Protein AF-A0A0B4EIM2-F1 (afdb_monomer_lite)

Secondary structure (DSSP, 8-state):
-----EEEE-SEEEEEPP-TTS-EEEEEE-SS-----TT-EEEEEEEETTTTEEEEEEEE--SPPPTTPPPEEEEEE-GGG-HHHH--TTPEEEE-

Structure (mmCIF, N/CA/C/O backbone):
data_AF-A0A0B4EIM2-F1
#
_entry.id   AF-A0A0B4EIM2-F1
#
loop_
_atom_site.group_PDB
_atom_site.id
_atom_site.type_symbol
_atom_site.label_atom_id
_atom_site.label_alt_id
_atom_site.label_comp_id
_atom_site.label_asym_id
_atom_site.label_entity_id
_atom_site.label_seq_id
_atom_site.pdbx_PDB_ins_code
_atom_site.Cartn_x
_atom_site.Cartn_y
_atom_site.Cartn_z
_atom_site.occupancy
_atom_site.B_iso_or_equiv
_atom_site.auth_seq_id
_atom_site.auth_comp_id
_ato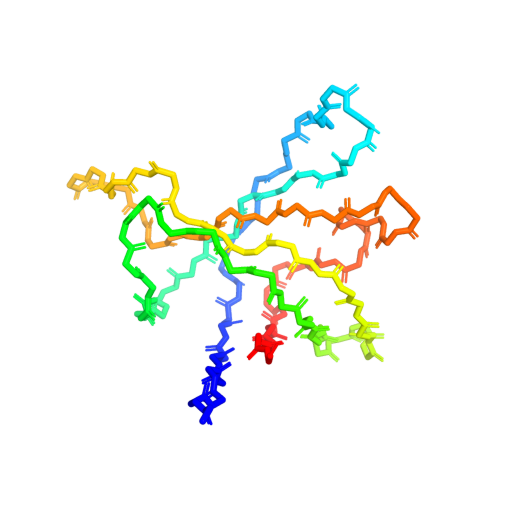m_site.auth_asym_id
_atom_site.auth_atom_id
_atom_site.pdbx_PDB_model_num
ATOM 1 N N . MET A 1 1 ? -5.227 20.171 -10.407 1.00 41.41 1 MET A N 1
ATOM 2 C CA . MET A 1 1 ? -4.867 19.105 -9.453 1.00 41.41 1 MET A CA 1
ATOM 3 C C . MET A 1 1 ? -5.519 17.828 -9.959 1.00 41.41 1 MET A C 1
ATOM 5 O O . MET A 1 1 ? -6.740 17.795 -10.038 1.00 41.41 1 MET A O 1
ATOM 9 N N . ARG A 1 2 ? -4.744 16.864 -10.468 1.00 45.88 2 ARG A N 1
ATOM 10 C CA . ARG A 1 2 ? -5.290 15.574 -10.919 1.00 45.88 2 ARG A CA 1
ATOM 11 C C . ARG A 1 2 ? -5.521 14.750 -9.654 1.00 45.88 2 ARG A C 1
ATOM 13 O O . ARG A 1 2 ? -4.562 14.522 -8.928 1.00 45.88 2 ARG A O 1
ATOM 20 N N . LEU A 1 3 ? -6.766 14.390 -9.364 1.00 51.59 3 LEU A N 1
ATOM 21 C CA . LEU A 1 3 ? -7.058 13.413 -8.317 1.00 51.59 3 LEU A CA 1
ATOM 22 C C . LEU A 1 3 ? -6.567 12.058 -8.838 1.00 51.59 3 LEU A C 1
ATOM 24 O O . LEU A 1 3 ? -7.043 11.600 -9.878 1.00 51.59 3 LEU A O 1
ATOM 28 N N . PHE A 1 4 ? -5.572 11.474 -8.174 1.00 64.81 4 PHE A N 1
ATOM 29 C CA . PHE A 1 4 ? -5.148 10.105 -8.444 1.00 64.81 4 PHE A CA 1
ATOM 30 C C . PHE A 1 4 ? -6.087 9.192 -7.671 1.00 64.81 4 PHE A C 1
ATOM 32 O O . PHE A 1 4 ? -5.929 9.019 -6.473 1.00 64.81 4 PHE A O 1
ATOM 39 N N . LEU A 1 5 ? -7.095 8.663 -8.360 1.00 81.75 5 LEU A N 1
ATOM 40 C CA . LEU A 1 5 ? -8.008 7.673 -7.805 1.00 81.75 5 LEU A CA 1
ATOM 41 C C . LEU A 1 5 ? -7.591 6.304 -8.324 1.00 81.75 5 LEU A C 1
ATOM 43 O O . LEU A 1 5 ? -7.739 6.017 -9.512 1.00 81.75 5 LEU A O 1
ATOM 47 N N . MET A 1 6 ? -7.041 5.481 -7.436 1.00 88.38 6 MET A N 1
ATOM 48 C CA . MET A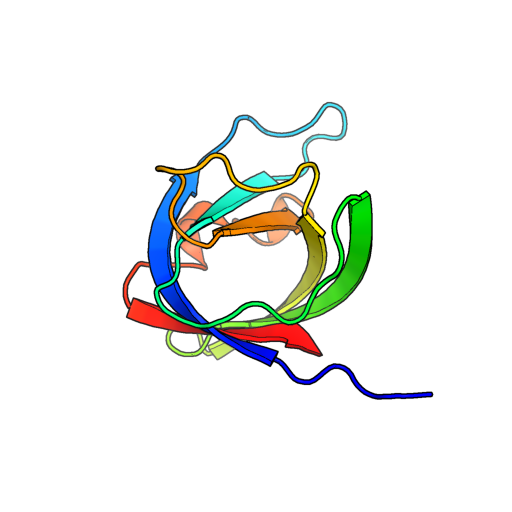 1 6 ? -6.539 4.155 -7.785 1.00 88.38 6 MET A CA 1
ATOM 49 C C . MET A 1 6 ? -7.159 3.117 -6.853 1.00 88.38 6 MET A C 1
ATOM 51 O O . MET A 1 6 ? -7.001 3.204 -5.637 1.00 88.38 6 MET A O 1
ATOM 55 N N . ASN A 1 7 ? -7.880 2.156 -7.432 1.00 92.50 7 ASN A N 1
ATOM 56 C CA . ASN A 1 7 ? -8.471 1.033 -6.707 1.00 92.50 7 ASN A CA 1
ATOM 57 C C . ASN A 1 7 ? -7.612 -0.205 -6.922 1.00 92.50 7 ASN A C 1
ATOM 59 O O . ASN A 1 7 ? -7.347 -0.570 -8.067 1.00 92.50 7 ASN A O 1
ATOM 63 N N . ILE A 1 8 ? -7.182 -0.825 -5.830 1.00 92.56 8 ILE A N 1
ATOM 64 C CA . ILE A 1 8 ? -6.254 -1.952 -5.856 1.00 92.56 8 ILE A CA 1
ATOM 65 C C . ILE A 1 8 ? -6.808 -3.054 -4.974 1.00 92.56 8 ILE A C 1
ATOM 67 O O . ILE A 1 8 ? -7.019 -2.848 -3.781 1.00 92.56 8 ILE A O 1
ATOM 71 N N . GLU A 1 9 ? -7.031 -4.216 -5.570 1.00 95.25 9 GLU A N 1
ATOM 72 C CA . GLU A 1 9 ? -7.317 -5.445 -4.851 1.00 95.25 9 GLU A CA 1
ATOM 73 C C . GLU A 1 9 ? -6.007 -6.075 -4.383 1.00 95.25 9 GLU A C 1
ATOM 75 O O . GLU A 1 9 ? -5.065 -6.254 -5.161 1.00 95.25 9 GLU A O 1
ATOM 80 N N . ILE A 1 10 ? -5.950 -6.389 -3.094 1.00 94.75 10 ILE A N 1
ATOM 81 C CA . ILE A 1 10 ? -4.765 -6.950 -2.458 1.00 94.75 10 ILE A CA 1
ATOM 82 C C . ILE A 1 10 ? -4.776 -8.466 -2.622 1.00 94.75 10 ILE A C 1
ATOM 84 O O . ILE A 1 10 ? -5.645 -9.145 -2.068 1.00 94.75 10 ILE A O 1
ATOM 88 N N . SER A 1 11 ? -3.786 -8.994 -3.338 1.00 95.19 11 SER A N 1
ATOM 89 C CA . SER A 1 11 ? -3.590 -10.435 -3.513 1.00 95.19 11 SER A CA 1
ATOM 90 C C . SER A 1 11 ? -2.690 -11.044 -2.439 1.00 95.19 11 SER A C 1
ATOM 92 O O . SER A 1 11 ? -2.897 -12.199 -2.073 1.00 95.19 11 SER A O 1
ATOM 94 N N . ASP A 1 12 ? -1.742 -10.274 -1.898 1.00 94.62 12 ASP A N 1
ATOM 95 C CA . ASP A 1 12 ? -0.865 -10.694 -0.800 1.00 94.62 12 ASP A CA 1
ATOM 96 C C . ASP A 1 12 ? -0.293 -9.481 -0.038 1.00 94.62 12 ASP A C 1
ATOM 98 O O . ASP A 1 12 ? -0.336 -8.349 -0.534 1.00 94.62 12 ASP A O 1
ATOM 102 N N . ILE A 1 13 ? 0.235 -9.697 1.172 1.00 94.19 13 ILE A N 1
ATOM 103 C CA . ILE A 1 13 ? 0.791 -8.646 2.038 1.00 94.19 13 ILE A CA 1
ATOM 104 C C . ILE A 1 13 ? 2.084 -9.116 2.703 1.00 94.19 13 ILE A C 1
ATOM 106 O O . ILE A 1 13 ? 2.067 -10.058 3.492 1.00 94.19 13 ILE A O 1
ATOM 110 N N . ASP A 1 14 ? 3.161 -8.349 2.526 1.00 93.44 14 ASP A N 1
ATOM 111 C CA . ASP A 1 14 ? 4.341 -8.452 3.387 1.00 93.44 14 ASP A CA 1
ATOM 112 C C . ASP A 1 14 ? 4.351 -7.335 4.427 1.00 93.44 14 ASP A C 1
ATOM 114 O O . ASP A 1 14 ? 4.360 -6.142 4.107 1.00 93.44 14 ASP A O 1
ATOM 118 N N . LEU A 1 15 ? 4.420 -7.719 5.697 1.00 90.00 15 LEU A N 1
ATOM 119 C CA . LEU A 1 15 ? 4.651 -6.781 6.787 1.00 90.00 15 LEU A CA 1
ATOM 120 C C . LEU A 1 15 ? 6.149 -6.536 6.936 1.00 90.00 15 LEU A C 1
ATOM 122 O O . LEU A 1 15 ? 6.942 -7.466 7.081 1.00 90.00 15 LEU A O 1
ATOM 126 N N . LEU A 1 16 ? 6.537 -5.266 6.916 1.00 89.00 16 LEU A N 1
ATOM 127 C CA . LEU A 1 16 ? 7.920 -4.862 7.106 1.00 89.00 16 LEU A CA 1
ATOM 128 C C . LEU A 1 16 ? 8.115 -4.385 8.543 1.00 89.00 16 LEU A C 1
ATOM 130 O O . LEU A 1 16 ? 7.177 -3.953 9.209 1.00 89.00 16 LEU A O 1
ATOM 134 N N . THR A 1 17 ? 9.361 -4.410 9.014 1.00 85.44 17 THR A N 1
ATOM 135 C CA . THR A 1 17 ? 9.717 -3.733 10.266 1.00 85.44 17 THR A CA 1
ATOM 136 C C . THR A 1 17 ? 9.308 -2.264 10.182 1.00 85.44 17 THR A C 1
ATOM 138 O O . THR A 1 17 ? 9.480 -1.642 9.125 1.00 85.44 17 THR A O 1
ATOM 141 N N . ASP A 1 18 ? 8.836 -1.695 11.289 1.00 87.38 18 ASP A N 1
ATOM 142 C CA . ASP A 1 18 ? 8.593 -0.256 11.392 1.00 87.38 18 ASP A CA 1
ATOM 143 C C . ASP A 1 18 ? 9.830 0.537 10.931 1.00 87.38 18 ASP A C 1
ATOM 145 O O . ASP A 1 18 ? 10.972 0.057 10.977 1.00 87.38 18 ASP A O 1
ATOM 149 N N . ASP A 1 19 ? 9.609 1.735 10.399 1.00 86.31 19 ASP A N 1
ATOM 150 C CA . ASP A 1 19 ? 10.718 2.610 10.044 1.00 86.31 19 ASP A CA 1
ATOM 151 C C . ASP A 1 19 ? 11.380 3.233 11.285 1.00 86.31 19 ASP A C 1
ATOM 153 O O . ASP A 1 19 ? 10.977 3.013 12.427 1.00 86.31 19 ASP A O 1
ATOM 157 N N . LYS A 1 20 ? 12.440 4.014 11.062 1.00 87.94 20 LYS A N 1
ATOM 158 C CA . LYS A 1 20 ? 13.193 4.674 12.140 1.00 87.94 20 LYS A CA 1
ATOM 159 C C . LYS A 1 20 ? 12.343 5.627 12.996 1.00 87.94 20 LYS A C 1
ATOM 161 O O . LYS A 1 20 ? 12.737 5.923 14.118 1.00 87.94 20 LYS A O 1
ATOM 166 N N . ASP A 1 21 ? 11.220 6.102 12.460 1.00 89.31 21 ASP A N 1
ATOM 167 C CA . ASP A 1 21 ? 10.305 7.036 13.112 1.00 89.31 21 ASP A CA 1
ATOM 168 C C . ASP A 1 21 ? 9.141 6.276 13.787 1.00 89.31 21 ASP A C 1
ATOM 170 O O . ASP A 1 21 ? 8.224 6.883 14.334 1.00 89.31 21 ASP A O 1
ATOM 174 N N . GLY A 1 22 ? 9.179 4.936 13.772 1.00 89.12 22 GLY A N 1
ATOM 175 C CA . GLY A 1 22 ? 8.159 4.063 14.345 1.00 89.12 22 GLY A CA 1
ATOM 176 C C . GLY A 1 22 ? 6.914 3.915 13.473 1.00 89.12 22 GLY A C 1
ATOM 177 O O . GLY A 1 22 ? 5.902 3.422 13.964 1.00 89.12 22 GLY A O 1
ATOM 178 N N . ARG A 1 23 ? 6.957 4.345 12.206 1.00 91.94 23 ARG A N 1
ATOM 179 C CA . ARG A 1 23 ? 5.826 4.226 11.279 1.00 91.94 23 ARG A CA 1
ATOM 180 C C . ARG A 1 23 ? 5.749 2.818 10.716 1.00 91.94 23 ARG A C 1
ATOM 182 O O . ARG A 1 23 ? 6.759 2.261 10.276 1.00 91.94 23 ARG A O 1
ATOM 189 N N . SER A 1 24 ? 4.541 2.272 10.686 1.00 92.62 24 SER A N 1
ATOM 190 C CA . SER A 1 24 ? 4.297 0.938 10.157 1.00 92.62 24 SER A CA 1
ATOM 191 C C . SER A 1 24 ? 4.481 0.911 8.651 1.00 92.62 24 SER A C 1
ATOM 193 O O . SER A 1 24 ? 4.132 1.862 7.946 1.00 92.62 24 SER A O 1
ATOM 195 N N . ARG A 1 25 ? 5.042 -0.196 8.161 1.00 93.06 25 ARG A N 1
ATOM 196 C CA . ARG A 1 25 ? 5.338 -0.400 6.746 1.00 93.06 25 ARG A CA 1
ATOM 197 C C . ARG A 1 25 ? 4.814 -1.743 6.269 1.00 93.06 25 ARG A C 1
ATOM 199 O O . ARG A 1 25 ? 4.989 -2.757 6.940 1.00 93.06 25 ARG A O 1
ATOM 206 N N . CYS A 1 26 ? 4.246 -1.756 5.076 1.00 93.31 26 CYS A N 1
ATOM 207 C CA . CYS A 1 26 ? 3.890 -2.991 4.393 1.00 93.31 26 CYS A CA 1
ATOM 208 C C . CYS A 1 26 ? 4.151 -2.888 2.890 1.00 93.31 26 CYS A C 1
ATOM 210 O O . CYS A 1 26 ? 4.317 -1.798 2.334 1.00 93.31 26 CYS A O 1
ATOM 212 N N . VAL A 1 27 ? 4.218 -4.048 2.252 1.00 93.88 27 VAL A N 1
ATOM 213 C CA . VAL A 1 27 ? 4.168 -4.207 0.803 1.00 93.88 27 VAL A CA 1
ATOM 214 C C . VAL A 1 27 ? 2.839 -4.863 0.481 1.00 93.88 27 VAL A C 1
ATOM 216 O O . VAL A 1 27 ? 2.511 -5.900 1.051 1.00 93.88 27 VAL A O 1
ATOM 219 N N . LEU A 1 28 ? 2.073 -4.241 -0.404 1.00 93.88 28 LEU A N 1
ATOM 220 C CA . LEU A 1 28 ? 0.828 -4.792 -0.912 1.00 93.88 28 LEU A CA 1
ATOM 221 C C . LEU A 1 28 ? 1.068 -5.312 -2.314 1.00 93.88 28 LEU A C 1
ATOM 223 O O . LEU A 1 28 ? 1.442 -4.537 -3.197 1.00 93.88 28 LEU A O 1
ATOM 227 N N . TYR A 1 29 ? 0.829 -6.599 -2.506 1.00 93.69 29 TYR A N 1
ATOM 228 C CA . TYR A 1 29 ? 0.861 -7.232 -3.811 1.00 93.69 29 TYR A CA 1
ATOM 229 C C . TYR A 1 29 ? -0.524 -7.194 -4.442 1.00 93.69 29 TYR A C 1
ATOM 231 O O . TYR A 1 29 ? -1.549 -7.221 -3.756 1.00 93.69 29 TYR A O 1
ATOM 239 N N . THR A 1 30 ? -0.549 -7.087 -5.763 1.00 92.06 30 THR A N 1
ATOM 240 C CA . THR A 1 30 ? -1.783 -7.005 -6.533 1.00 92.06 30 THR A CA 1
ATOM 241 C C . THR A 1 30 ? -1.591 -7.595 -7.923 1.00 92.06 30 THR A C 1
ATOM 243 O O . THR A 1 30 ? -0.493 -7.582 -8.475 1.00 92.06 30 THR A O 1
ATOM 246 N N . GLU A 1 31 ? -2.685 -8.066 -8.512 1.00 90.19 31 GLU A N 1
ATOM 247 C CA . GLU A 1 31 ? -2.756 -8.402 -9.938 1.00 90.19 31 GLU A CA 1
ATOM 248 C C . GLU A 1 31 ? -3.140 -7.179 -10.792 1.00 90.19 31 GLU A C 1
ATOM 250 O O . GLU A 1 31 ? -3.072 -7.211 -12.023 1.00 90.19 31 GLU A O 1
ATOM 255 N N . ASN A 1 32 ? -3.562 -6.076 -10.161 1.00 88.06 32 ASN A N 1
ATOM 256 C CA . ASN A 1 32 ? -3.922 -4.854 -10.864 1.00 88.06 32 ASN A CA 1
ATOM 257 C C . ASN A 1 32 ? -2.678 -4.126 -11.387 1.00 88.06 32 ASN A C 1
ATOM 259 O O . ASN A 1 32 ? -1.608 -4.111 -10.775 1.00 88.06 32 ASN A O 1
ATOM 263 N N . GLN A 1 33 ? -2.836 -3.441 -12.520 1.00 84.00 33 GLN A N 1
ATOM 264 C CA . GLN A 1 33 ? -1.812 -2.520 -12.992 1.00 84.00 33 GLN A CA 1
ATOM 265 C C . GLN A 1 33 ? -1.757 -1.292 -12.076 1.00 84.00 33 GLN A C 1
ATOM 267 O O . GLN A 1 33 ? -2.764 -0.625 -11.848 1.00 84.00 33 GLN A O 1
ATOM 272 N N . ILE A 1 34 ? -0.557 -0.968 -11.600 1.00 86.19 34 ILE A N 1
ATOM 273 C CA . ILE A 1 34 ? -0.300 0.219 -10.785 1.00 86.19 34 ILE A CA 1
ATOM 274 C C . ILE A 1 34 ? 0.178 1.356 -11.690 1.00 86.19 34 ILE A C 1
ATOM 276 O O . ILE A 1 34 ? 1.274 1.284 -12.256 1.00 86.19 34 ILE A O 1
ATOM 280 N N . ASP A 1 35 ? -0.610 2.427 -11.775 1.00 84.00 35 ASP A N 1
ATOM 281 C CA . ASP A 1 35 ? -0.248 3.661 -12.484 1.00 84.00 35 ASP A CA 1
ATOM 282 C C . ASP A 1 35 ? 0.461 4.652 -11.545 1.00 84.00 35 ASP A C 1
ATOM 284 O O . ASP A 1 35 ? -0.017 5.743 -11.238 1.00 84.00 35 ASP A O 1
ATOM 288 N N . LEU A 1 36 ? 1.613 4.221 -11.028 1.00 85.56 36 LEU A N 1
ATOM 289 C CA . LEU A 1 36 ? 2.517 5.040 -10.226 1.00 85.56 36 LEU A CA 1
ATOM 290 C C . LEU A 1 36 ? 3.938 4.851 -10.755 1.00 85.56 36 LEU A C 1
ATOM 292 O O . LEU A 1 36 ? 4.419 3.718 -10.875 1.00 85.56 36 LEU A O 1
ATOM 296 N N . ALA A 1 37 ? 4.602 5.960 -11.083 1.00 86.12 37 ALA A N 1
ATOM 297 C CA . ALA A 1 37 ? 5.963 5.940 -11.602 1.00 86.12 37 ALA A CA 1
ATOM 298 C C . ALA A 1 37 ? 6.963 5.462 -10.536 1.00 86.12 37 ALA A C 1
ATOM 300 O O . ALA A 1 37 ? 6.790 5.686 -9.335 1.00 86.12 37 ALA A O 1
ATOM 301 N N . PHE A 1 38 ? 8.043 4.816 -10.975 1.00 85.94 38 PHE A N 1
ATOM 302 C CA . PHE A 1 38 ? 9.115 4.388 -10.075 1.00 85.94 38 PHE A CA 1
ATOM 303 C C . PHE A 1 38 ? 9.764 5.582 -9.368 1.00 85.94 38 PHE A C 1
ATOM 305 O O . PHE A 1 38 ? 9.791 6.694 -9.898 1.00 85.94 38 PHE A O 1
ATOM 312 N N . SER A 1 39 ? 10.278 5.343 -8.164 1.00 86.62 39 SER A N 1
ATOM 313 C CA . SER A 1 39 ? 10.868 6.347 -7.271 1.00 86.62 39 SER A CA 1
ATOM 314 C C . SER A 1 39 ? 9.917 7.480 -6.870 1.00 86.62 39 SER A C 1
ATOM 316 O O . SER A 1 39 ? 10.360 8.497 -6.341 1.00 86.62 39 SER A O 1
ATOM 318 N N . THR A 1 40 ? 8.611 7.310 -7.098 1.00 87.94 40 THR A N 1
ATOM 319 C CA . THR A 1 40 ? 7.592 8.268 -6.665 1.00 87.94 40 THR A CA 1
ATOM 320 C C . THR A 1 40 ? 7.112 7.909 -5.269 1.00 87.94 40 THR A C 1
ATOM 322 O O . THR A 1 40 ? 6.818 6.743 -4.988 1.00 87.94 40 THR A O 1
ATOM 325 N N . ILE A 1 41 ? 7.017 8.930 -4.419 1.00 91.62 41 ILE A N 1
ATOM 326 C CA . ILE A 1 41 ? 6.321 8.890 -3.136 1.00 91.62 41 ILE A CA 1
ATOM 327 C C . ILE A 1 41 ? 5.095 9.782 -3.276 1.00 91.62 41 ILE A C 1
ATOM 329 O O . ILE A 1 41 ? 5.216 10.953 -3.635 1.00 91.62 41 ILE A O 1
ATOM 333 N N . LEU A 1 42 ? 3.926 9.209 -3.026 1.00 92.06 42 LEU A N 1
ATOM 334 C CA . LEU A 1 42 ? 2.648 9.896 -3.041 1.00 92.06 42 LEU A CA 1
ATOM 335 C C . LEU A 1 42 ? 2.119 9.961 -1.609 1.00 92.06 42 LEU A C 1
ATOM 337 O O . LEU A 1 42 ? 1.793 8.934 -1.017 1.00 92.06 42 LEU A O 1
ATOM 341 N N . GLU A 1 43 ? 2.020 11.168 -1.063 1.00 93.12 43 GLU A N 1
ATOM 342 C CA . GLU A 1 43 ? 1.226 11.415 0.139 1.00 93.12 43 GLU A CA 1
ATOM 343 C C . GLU A 1 43 ? -0.253 11.375 -0.254 1.00 93.12 43 GLU A C 1
ATOM 345 O O . GLU A 1 43 ? -0.705 12.180 -1.069 1.00 93.12 43 GLU A O 1
ATOM 350 N N . ALA A 1 44 ? -0.990 10.406 0.284 1.00 91.69 44 ALA A N 1
ATOM 351 C CA . ALA A 1 44 ? -2.370 10.131 -0.088 1.00 91.69 44 ALA A CA 1
ATOM 352 C C . ALA A 1 44 ? -3.245 9.896 1.143 1.00 91.69 44 ALA A C 1
ATOM 354 O O . ALA A 1 44 ? -2.771 9.648 2.257 1.00 91.69 44 ALA A O 1
ATOM 355 N N . ARG A 1 45 ? -4.559 9.917 0.932 1.00 93.94 45 ARG A N 1
ATOM 356 C CA . ARG A 1 45 ? -5.502 9.328 1.881 1.00 93.94 45 ARG A CA 1
ATOM 357 C C . ARG A 1 45 ? -5.967 8.000 1.313 1.00 93.94 45 ARG A C 1
ATOM 359 O O . ARG A 1 45 ? -6.448 7.946 0.187 1.00 93.94 45 ARG A O 1
ATOM 366 N N . ILE A 1 46 ? -5.856 6.933 2.094 1.00 93.56 46 ILE A N 1
ATOM 367 C CA . ILE A 1 46 ? -6.340 5.624 1.660 1.00 93.56 46 ILE A CA 1
ATOM 368 C C . ILE A 1 46 ? -7.669 5.287 2.320 1.00 93.56 46 ILE A C 1
ATOM 370 O O . ILE A 1 46 ? -7.929 5.718 3.442 1.00 93.56 46 ILE A O 1
ATOM 374 N N . PHE A 1 47 ? -8.509 4.522 1.632 1.00 94.94 47 PHE A N 1
ATOM 375 C CA . PHE A 1 47 ? -9.692 3.866 2.187 1.00 94.94 47 PHE A CA 1
ATOM 376 C C . PHE A 1 47 ? -9.548 2.352 2.051 1.00 94.94 47 PHE A C 1
ATOM 378 O O . PHE A 1 47 ? -9.180 1.876 0.982 1.00 94.94 47 PHE A O 1
ATOM 385 N N . VAL A 1 48 ? -9.847 1.608 3.117 1.00 94.81 48 VAL A N 1
ATOM 386 C CA . VAL A 1 48 ? -9.796 0.140 3.143 1.00 94.81 48 VAL A CA 1
ATOM 387 C C . VAL A 1 48 ? -11.217 -0.398 3.229 1.00 94.81 48 VAL A C 1
ATOM 389 O O . VAL A 1 48 ? -11.924 -0.143 4.207 1.00 94.81 48 VAL A O 1
ATOM 392 N N . SER A 1 49 ? -11.637 -1.128 2.197 1.00 93.06 49 SER A N 1
ATOM 393 C CA . SER A 1 49 ? -13.038 -1.512 1.996 1.00 93.06 49 SER A CA 1
ATOM 394 C C . SER A 1 49 ? -13.651 -2.336 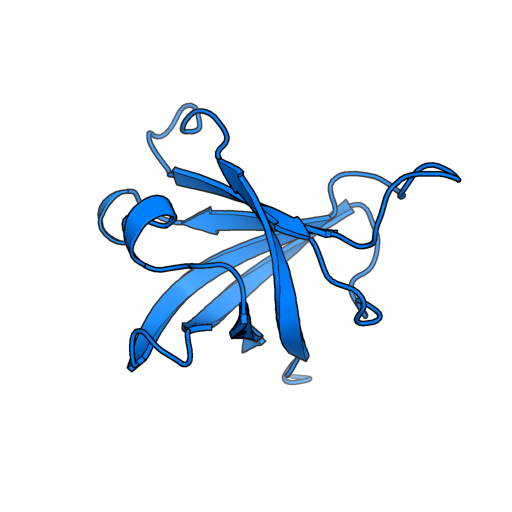3.131 1.00 93.06 49 SER A C 1
ATOM 396 O O . SER A 1 49 ? -14.702 -1.933 3.631 1.00 93.06 49 SER A O 1
ATOM 398 N N . ARG A 1 50 ? -13.040 -3.445 3.585 1.00 91.75 50 ARG A N 1
ATOM 399 C CA . ARG A 1 50 ? -13.655 -4.273 4.646 1.00 91.75 50 ARG A CA 1
ATOM 400 C C . ARG A 1 50 ? -13.596 -3.608 6.012 1.00 91.75 50 ARG A C 1
ATOM 402 O O . ARG A 1 50 ? -14.541 -3.730 6.786 1.00 91.75 50 ARG A O 1
ATOM 409 N N . ALA A 1 51 ? -12.513 -2.891 6.306 1.00 91.44 51 ALA A N 1
ATOM 410 C CA . ALA A 1 51 ? -12.389 -2.153 7.559 1.00 91.44 51 ALA A CA 1
ATOM 411 C C . ALA A 1 51 ? -13.311 -0.921 7.610 1.00 91.44 51 ALA A C 1
ATOM 413 O O . ALA A 1 51 ? -13.623 -0.438 8.698 1.00 91.44 51 ALA A O 1
ATOM 414 N N . GLY A 1 52 ? -13.720 -0.386 6.453 1.00 93.81 52 GLY A N 1
ATOM 415 C CA . GLY A 1 52 ? -14.511 0.841 6.363 1.00 93.81 52 GLY A CA 1
ATOM 416 C C . GLY A 1 52 ? -13.776 2.068 6.912 1.00 93.81 52 GLY A C 1
ATOM 417 O O . GLY A 1 52 ? -14.411 2.994 7.415 1.00 93.81 52 GLY A O 1
ATOM 418 N N . LYS A 1 53 ? -12.437 2.070 6.869 1.00 93.69 53 LYS A N 1
ATOM 419 C CA . LYS A 1 53 ? -11.587 3.108 7.472 1.00 93.69 53 LYS A CA 1
ATOM 420 C C . LYS A 1 53 ? -10.834 3.896 6.414 1.00 93.69 53 LYS A C 1
ATOM 422 O O . LYS A 1 53 ? -10.398 3.331 5.413 1.00 93.69 53 LYS A O 1
ATOM 427 N N . SER A 1 54 ? -10.614 5.182 6.693 1.00 94.81 54 SER A N 1
ATOM 428 C CA . SER A 1 54 ? -9.714 6.031 5.912 1.00 94.81 54 SER A CA 1
ATOM 429 C C . SER A 1 54 ? -8.682 6.735 6.770 1.00 94.81 54 SER A C 1
ATOM 431 O O . SER A 1 54 ? -9.028 7.297 7.809 1.00 94.81 54 SER A O 1
ATOM 433 N N . PHE A 1 55 ? -7.447 6.793 6.287 1.00 95.00 55 PHE A N 1
ATOM 434 C CA . PHE A 1 55 ? -6.333 7.405 7.007 1.00 95.00 55 PHE A CA 1
ATOM 435 C C . PHE A 1 55 ? -5.259 7.944 6.046 1.00 95.00 55 PHE A C 1
ATOM 437 O O . PHE A 1 55 ? -5.207 7.517 4.888 1.00 95.00 55 PHE A O 1
ATOM 444 N N . PRO A 1 56 ? -4.452 8.932 6.479 1.00 95.06 56 PRO A N 1
ATOM 445 C CA . PRO A 1 56 ? -3.304 9.398 5.708 1.00 95.06 56 PRO A CA 1
ATOM 446 C C . PRO A 1 56 ? -2.241 8.299 5.599 1.00 95.06 56 PRO A C 1
ATOM 448 O O . PRO A 1 56 ? -1.968 7.583 6.561 1.00 95.06 56 PRO A O 1
ATOM 451 N N . CYS A 1 57 ? -1.647 8.160 4.420 1.00 94.44 57 CYS A N 1
ATOM 452 C CA . CYS A 1 57 ? -0.627 7.162 4.141 1.00 94.44 57 CYS A CA 1
ATOM 453 C C . CYS A 1 57 ? 0.291 7.648 3.016 1.00 94.44 57 CYS A C 1
ATOM 455 O O . CYS A 1 57 ? -0.144 8.300 2.069 1.00 94.44 57 CYS A O 1
ATOM 457 N N . GLU A 1 58 ? 1.566 7.302 3.102 1.00 94.88 58 GLU A N 1
ATOM 458 C CA . GLU A 1 58 ? 2.482 7.414 1.978 1.00 94.88 58 GLU A CA 1
ATOM 459 C C . GLU A 1 58 ? 2.434 6.120 1.164 1.00 94.88 58 GLU A C 1
ATOM 461 O O . GLU A 1 58 ? 2.716 5.037 1.682 1.00 94.88 58 GLU A O 1
ATOM 466 N N . VAL A 1 59 ? 2.123 6.243 -0.123 1.00 93.75 59 VAL A N 1
ATOM 467 C CA . VAL A 1 59 ? 2.139 5.148 -1.096 1.00 93.75 59 VAL A CA 1
ATOM 468 C C . VAL A 1 59 ? 3.304 5.376 -2.046 1.00 93.75 59 VAL A C 1
ATOM 470 O O . VAL A 1 59 ? 3.450 6.460 -2.609 1.00 93.75 59 VAL A O 1
ATOM 473 N N . TYR A 1 60 ? 4.165 4.382 -2.234 1.00 92.38 60 TYR A N 1
ATOM 474 C CA . TYR A 1 60 ? 5.374 4.578 -3.026 1.00 92.38 60 TYR A CA 1
ATOM 475 C C . TYR A 1 60 ? 5.859 3.321 -3.739 1.00 92.38 60 TYR A C 1
ATOM 477 O O . TYR A 1 60 ? 5.555 2.188 -3.365 1.00 92.38 60 TYR A O 1
ATOM 485 N N . ARG A 1 61 ? 6.662 3.542 -4.785 1.00 89.94 61 ARG A N 1
ATOM 486 C CA . ARG A 1 61 ? 7.379 2.488 -5.516 1.00 89.94 61 ARG A CA 1
ATOM 487 C C . ARG A 1 61 ? 8.874 2.770 -5.470 1.00 89.94 61 ARG A C 1
ATOM 489 O O . ARG A 1 61 ? 9.348 3.591 -6.250 1.00 89.94 61 ARG A O 1
ATOM 496 N N . PRO A 1 62 ? 9.639 2.122 -4.579 1.00 83.44 62 PRO A N 1
ATOM 497 C CA . PRO A 1 62 ? 11.037 2.481 -4.366 1.00 83.44 62 PRO A CA 1
ATOM 498 C C . PRO A 1 62 ? 11.944 2.071 -5.531 1.00 83.44 62 PRO A C 1
ATOM 500 O O . PRO A 1 62 ? 12.987 2.684 -5.734 1.00 83.44 62 PRO A O 1
ATOM 503 N N . ARG A 1 63 ? 11.569 1.036 -6.290 1.00 84.19 63 ARG A N 1
ATOM 504 C CA . ARG A 1 63 ? 12.347 0.516 -7.417 1.00 84.19 63 ARG A CA 1
ATOM 505 C C . ARG A 1 63 ? 11.436 -0.041 -8.514 1.00 84.19 63 ARG A C 1
ATOM 507 O O . ARG A 1 63 ? 10.271 -0.328 -8.235 1.00 84.19 63 ARG A O 1
ATOM 514 N N . PRO A 1 64 ? 11.955 -0.225 -9.738 1.00 80.56 64 PRO A N 1
ATOM 515 C CA . PRO A 1 64 ? 11.307 -1.066 -10.730 1.00 80.56 64 PRO A CA 1
ATOM 516 C C . PRO A 1 64 ? 11.159 -2.501 -10.232 1.00 80.56 64 PRO A C 1
ATOM 518 O O . PRO A 1 64 ? 12.046 -3.023 -9.555 1.00 80.56 64 PRO A O 1
ATOM 521 N N . ASN A 1 65 ? 10.055 -3.135 -10.611 1.00 74.94 65 ASN A N 1
ATOM 522 C CA . ASN A 1 65 ? 9.861 -4.564 -10.420 1.00 74.94 65 ASN A CA 1
ATOM 523 C C . ASN A 1 65 ? 10.899 -5.334 -11.248 1.00 74.94 65 ASN A C 1
ATOM 525 O O . ASN A 1 65 ? 11.118 -5.021 -12.423 1.00 74.94 65 ASN A O 1
ATOM 529 N N . GLY A 1 66 ? 11.524 -6.345 -10.647 1.00 78.62 66 GLY A N 1
ATOM 530 C CA . GLY A 1 66 ? 12.271 -7.347 -11.393 1.00 78.62 66 GLY A CA 1
ATOM 531 C C . GLY A 1 66 ? 11.360 -8.154 -12.332 1.00 78.62 66 GLY A C 1
ATOM 532 O O . GLY A 1 66 ? 10.138 -8.117 -12.193 1.00 78.62 66 GLY A O 1
ATOM 533 N N . PRO A 1 67 ? 11.924 -8.935 -13.270 1.00 77.81 67 PRO A N 1
ATOM 534 C CA . PRO A 1 67 ? 11.140 -9.714 -14.237 1.00 77.81 67 PRO A CA 1
ATOM 535 C C . PRO A 1 67 ? 10.168 -10.728 -13.615 1.00 77.81 67 PRO A C 1
ATOM 537 O O . PRO A 1 67 ? 9.246 -11.176 -14.287 1.00 77.81 67 PRO A O 1
ATOM 540 N N . LEU A 1 68 ? 10.407 -11.114 -12.360 1.00 83.12 68 LEU A N 1
ATOM 541 C CA . LEU A 1 68 ? 9.608 -12.077 -11.602 1.00 83.12 68 LEU A CA 1
ATOM 542 C C . LEU A 1 68 ? 8.869 -11.429 -10.424 1.00 83.12 68 LEU A C 1
ATOM 544 O O . LEU A 1 68 ? 8.165 -12.130 -9.704 1.00 83.12 68 LEU A O 1
ATOM 548 N N . ASP A 1 69 ? 9.038 -10.120 -10.209 1.00 80.88 69 ASP A N 1
ATOM 549 C CA . ASP A 1 69 ? 8.419 -9.441 -9.075 1.00 80.88 69 ASP A CA 1
ATOM 550 C C . ASP A 1 69 ? 6.946 -9.149 -9.408 1.00 80.88 69 ASP A C 1
ATOM 552 O O . ASP A 1 69 ? 6.681 -8.367 -10.337 1.00 80.88 69 ASP A O 1
ATOM 556 N N . PRO A 1 70 ? 5.979 -9.702 -8.651 1.00 86.12 70 PRO A N 1
ATOM 557 C CA . PRO A 1 70 ? 4.572 -9.348 -8.813 1.00 86.12 70 PRO A CA 1
ATOM 558 C C . PRO A 1 70 ? 4.364 -7.840 -8.635 1.00 86.12 70 PRO A C 1
ATOM 560 O O . PRO A 1 70 ? 5.168 -7.153 -7.992 1.00 86.12 70 PRO A O 1
ATOM 563 N N . GLN A 1 71 ? 3.297 -7.295 -9.225 1.00 89.81 71 GLN A N 1
ATOM 564 C CA . GLN A 1 71 ? 2.971 -5.878 -9.053 1.00 89.81 71 GLN A CA 1
ATOM 565 C C . GLN A 1 71 ? 2.738 -5.588 -7.572 1.00 89.81 71 GLN A C 1
ATOM 567 O O . GLN A 1 71 ? 2.035 -6.324 -6.884 1.00 89.81 71 GLN A O 1
ATOM 572 N N . HIS A 1 72 ? 3.376 -4.531 -7.073 1.00 91.62 72 HIS A N 1
ATOM 573 C CA . HIS A 1 72 ? 3.286 -4.178 -5.668 1.00 91.62 72 HIS A CA 1
ATOM 574 C C . HIS A 1 72 ? 3.470 -2.688 -5.412 1.00 91.62 72 HIS A C 1
ATOM 576 O O . HIS A 1 72 ? 4.120 -1.963 -6.176 1.00 91.62 72 HIS A O 1
ATOM 582 N N . LEU A 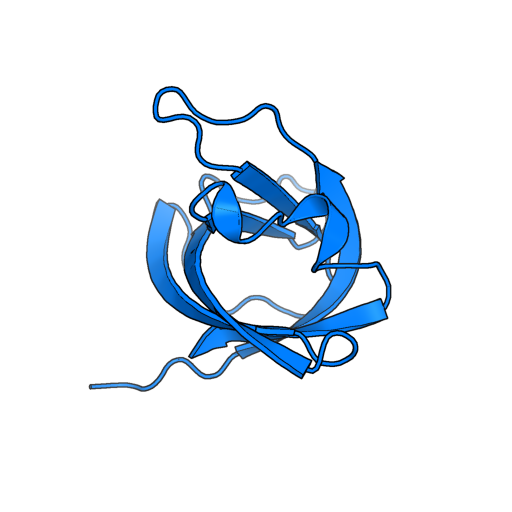1 73 ? 2.908 -2.256 -4.289 1.00 91.31 73 LEU A N 1
ATOM 583 C CA . LEU A 1 73 ? 3.098 -0.940 -3.702 1.00 91.31 73 LEU A CA 1
ATOM 584 C C . LEU A 1 73 ? 3.688 -1.082 -2.315 1.00 91.31 73 LEU A C 1
ATOM 586 O O . LEU A 1 73 ? 3.318 -1.971 -1.556 1.00 91.31 73 LEU A O 1
ATOM 590 N N . HIS A 1 74 ? 4.562 -0.151 -1.965 1.00 93.62 74 HIS A N 1
ATOM 591 C CA . HIS A 1 74 ? 4.945 0.034 -0.582 1.00 93.62 74 HIS A CA 1
ATOM 592 C C . HIS A 1 74 ? 4.040 1.072 0.050 1.00 93.62 74 HIS A C 1
ATOM 594 O O . HIS A 1 74 ? 3.683 2.076 -0.574 1.00 93.62 74 HIS A O 1
ATOM 600 N N . MET A 1 75 ? 3.712 0.829 1.308 1.00 94.19 75 MET A N 1
ATOM 601 C CA . MET A 1 75 ? 2.921 1.737 2.107 1.00 94.19 75 MET A CA 1
ATOM 602 C C . MET A 1 75 ? 3.591 2.008 3.433 1.00 94.19 75 MET A C 1
ATOM 604 O O . MET A 1 75 ? 4.221 1.132 4.033 1.00 94.19 75 MET A O 1
ATOM 608 N N . ARG A 1 76 ? 3.428 3.247 3.885 1.00 95.12 76 ARG A N 1
ATOM 609 C CA . ARG A 1 76 ? 3.873 3.701 5.191 1.00 95.12 76 ARG A CA 1
ATOM 610 C C . ARG A 1 76 ? 2.819 4.597 5.819 1.00 95.12 76 ARG A C 1
ATOM 612 O O . ARG A 1 76 ? 2.323 5.518 5.178 1.00 95.12 76 ARG A O 1
ATOM 619 N N . ALA A 1 77 ? 2.490 4.341 7.075 1.00 94.94 77 ALA A N 1
ATOM 620 C CA . ALA A 1 77 ? 1.554 5.158 7.836 1.00 94.94 77 ALA A CA 1
ATOM 621 C C . ALA A 1 77 ? 1.978 5.223 9.301 1.00 94.94 77 ALA A C 1
ATOM 623 O O . ALA A 1 77 ? 2.754 4.385 9.770 1.00 94.94 77 ALA A O 1
ATOM 624 N N . ASP A 1 78 ? 1.462 6.210 10.027 1.00 94.19 78 ASP A N 1
ATOM 625 C CA . ASP A 1 78 ? 1.708 6.306 11.460 1.00 94.19 78 ASP A CA 1
ATOM 626 C C . ASP A 1 78 ? 1.206 5.059 12.191 1.00 94.19 78 ASP A C 1
ATOM 628 O O . ASP A 1 78 ? 0.216 4.429 11.808 1.00 94.19 78 ASP A O 1
ATOM 632 N N . ARG A 1 79 ? 1.922 4.689 13.256 1.00 89.25 79 ARG A N 1
ATOM 633 C CA . ARG A 1 79 ? 1.702 3.438 13.993 1.0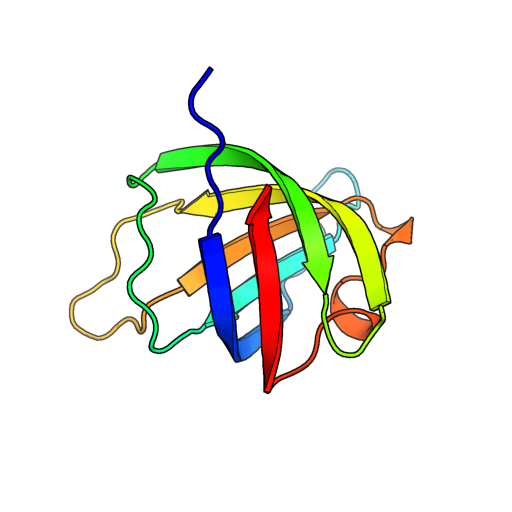0 89.25 79 ARG A CA 1
ATOM 634 C C . ARG A 1 79 ? 0.273 3.277 14.502 1.00 89.25 79 ARG A C 1
ATOM 636 O O . ARG A 1 79 ? -0.218 2.159 14.593 1.00 89.25 79 ARG A O 1
ATOM 643 N N . GLU A 1 80 ? -0.391 4.384 14.825 1.00 91.69 80 GLU A N 1
ATOM 644 C CA . GLU A 1 80 ? -1.773 4.392 15.314 1.00 91.69 80 GLU A CA 1
ATOM 645 C C . GLU A 1 80 ? -2.785 3.809 14.316 1.00 91.69 80 GLU A C 1
ATOM 647 O O . GLU A 1 80 ? -3.865 3.380 14.720 1.00 91.69 80 GLU A O 1
ATOM 652 N N . PHE A 1 81 ? -2.441 3.753 13.025 1.00 90.06 81 PHE A N 1
ATOM 653 C CA . PHE A 1 81 ? -3.304 3.177 11.995 1.00 90.06 81 PHE A CA 1
ATOM 654 C C . PHE A 1 81 ? -3.179 1.652 11.875 1.00 90.06 81 PHE A C 1
ATOM 656 O O . PHE A 1 81 ? -3.969 1.051 11.143 1.00 90.06 81 PHE A O 1
ATOM 663 N N . CYS A 1 82 ? -2.228 1.030 12.588 1.00 85.56 82 CYS A N 1
ATOM 664 C CA . CYS A 1 82 ? -2.031 -0.422 12.680 1.00 85.56 82 CYS A CA 1
ATOM 665 C C . CYS A 1 82 ? -2.219 -1.132 11.328 1.00 85.56 82 CYS A C 1
ATOM 667 O O . CYS A 1 82 ? -3.169 -1.895 11.149 1.00 85.56 82 CYS A O 1
ATOM 669 N N . LEU A 1 83 ? -1.362 -0.846 10.337 1.00 87.25 83 LEU A N 1
ATOM 670 C CA . LEU A 1 83 ? -1.538 -1.350 8.961 1.00 87.25 83 LEU A CA 1
ATOM 671 C C . LEU A 1 83 ? -1.722 -2.875 8.894 1.00 87.25 83 LEU A C 1
ATOM 673 O O . LEU A 1 83 ? -2.513 -3.361 8.094 1.00 87.25 83 LEU A O 1
ATOM 677 N N . ASN A 1 84 ? -1.028 -3.603 9.766 1.00 84.00 84 ASN A N 1
ATOM 678 C CA . ASN A 1 84 ? -1.085 -5.057 9.909 1.00 84.00 84 ASN A CA 1
ATOM 679 C C . ASN A 1 84 ? -2.426 -5.602 10.428 1.00 84.00 84 ASN A C 1
ATOM 681 O O . ASN A 1 84 ? -2.700 -6.785 10.263 1.00 84.00 84 ASN A O 1
ATOM 685 N N . GLU A 1 85 ? -3.228 -4.770 11.088 1.00 88.62 85 GLU A N 1
ATOM 686 C CA . GLU A 1 85 ? -4.553 -5.131 11.607 1.00 88.62 85 GLU A CA 1
ATOM 687 C C . GLU A 1 85 ? -5.674 -4.555 10.738 1.00 88.62 85 GLU A C 1
ATOM 689 O O . GLU A 1 85 ? -6.773 -5.104 10.683 1.00 88.62 85 GLU A O 1
ATOM 694 N N . THR A 1 86 ? -5.407 -3.427 10.076 1.00 91.06 86 THR A N 1
ATOM 695 C CA . THR A 1 86 ? -6.400 -2.694 9.291 1.00 91.06 86 THR A CA 1
ATOM 696 C C . THR A 1 86 ? -6.530 -3.220 7.863 1.00 91.06 86 THR A C 1
ATOM 698 O O . THR A 1 86 ? -7.619 -3.122 7.303 1.00 91.06 86 THR A O 1
ATOM 701 N N . ILE A 1 87 ? -5.454 -3.747 7.269 1.00 92.62 87 ILE A N 1
ATOM 702 C CA . ILE A 1 87 ? -5.418 -4.197 5.872 1.00 92.62 87 ILE A CA 1
ATOM 703 C C . ILE A 1 87 ? -5.284 -5.720 5.822 1.00 92.62 87 ILE A C 1
ATOM 705 O O . ILE A 1 87 ? -4.420 -6.288 6.489 1.00 92.62 87 ILE A O 1
ATOM 709 N N . ALA A 1 88 ? -6.099 -6.378 4.999 1.00 92.75 88 ALA A N 1
ATOM 710 C CA . ALA A 1 88 ? -6.061 -7.823 4.807 1.00 92.75 88 ALA A CA 1
ATOM 711 C C . ALA A 1 88 ? -6.096 -8.229 3.324 1.00 92.75 88 ALA A C 1
ATOM 713 O O . ALA A 1 88 ? -6.507 -7.474 2.446 1.00 92.75 88 ALA A O 1
ATOM 714 N N . VAL A 1 89 ? -5.700 -9.472 3.040 1.00 94.06 89 VAL A N 1
ATOM 715 C CA . VAL A 1 89 ? -5.828 -10.054 1.695 1.00 94.06 89 VAL A CA 1
ATOM 716 C C . VAL A 1 89 ? -7.300 -10.094 1.260 1.00 94.06 89 VAL A C 1
ATOM 718 O O . VAL A 1 89 ? -8.205 -10.462 2.025 1.00 94.06 89 VAL A O 1
ATOM 721 N N . GLY A 1 90 ? -7.538 -9.702 0.009 1.00 93.25 90 GLY A N 1
ATOM 722 C CA . GLY A 1 90 ? -8.861 -9.537 -0.584 1.00 93.25 90 GLY A CA 1
ATOM 723 C C . GLY A 1 90 ? -9.584 -8.250 -0.175 1.00 93.25 90 GLY A C 1
ATOM 724 O O . GLY A 1 90 ? -10.769 -8.107 -0.489 1.00 93.25 90 GLY A O 1
ATOM 725 N N . ASP A 1 91 ? -8.929 -7.334 0.546 1.00 94.50 91 ASP A N 1
ATOM 726 C CA . ASP A 1 91 ? -9.382 -5.946 0.609 1.00 94.50 91 ASP A CA 1
ATOM 727 C C . ASP A 1 91 ? -9.155 -5.251 -0.733 1.00 94.50 91 ASP A C 1
ATOM 729 O O . ASP A 1 91 ? -8.130 -5.430 -1.392 1.00 94.50 91 ASP A O 1
ATOM 733 N N . VAL A 1 92 ? -10.096 -4.379 -1.087 1.00 94.75 92 VAL A N 1
ATOM 734 C CA . VAL A 1 92 ? -9.846 -3.298 -2.039 1.00 94.75 92 VAL A CA 1
ATOM 735 C C . 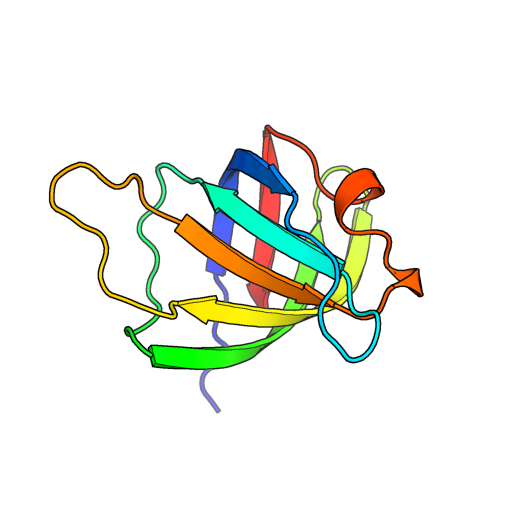VAL A 1 92 ? -9.423 -2.058 -1.263 1.00 94.75 92 VAL A C 1
ATOM 737 O O . VAL A 1 92 ? -10.149 -1.621 -0.358 1.00 94.75 92 VAL A O 1
ATOM 740 N N . ILE A 1 93 ? -8.274 -1.491 -1.627 1.00 93.88 93 ILE A N 1
ATOM 741 C CA . ILE A 1 93 ? -7.846 -0.171 -1.172 1.00 93.88 93 ILE A CA 1
ATOM 742 C C . ILE A 1 93 ? -8.113 0.875 -2.248 1.00 93.88 93 ILE A C 1
ATOM 744 O O . ILE A 1 93 ? -7.898 0.636 -3.436 1.00 93.88 93 ILE A O 1
ATOM 748 N N . THR A 1 94 ? -8.552 2.052 -1.822 1.00 94.00 94 THR A N 1
ATOM 749 C CA . THR A 1 94 ? -8.707 3.223 -2.686 1.00 94.00 94 THR A CA 1
ATOM 750 C C . THR A 1 94 ? -7.703 4.279 -2.255 1.00 94.00 94 THR A C 1
ATOM 752 O O . THR A 1 94 ? -7.781 4.771 -1.132 1.00 94.00 94 THR A O 1
ATOM 755 N N . VAL A 1 95 ? -6.771 4.627 -3.138 1.00 91.69 95 VAL A N 1
ATOM 756 C CA . VAL A 1 95 ? -5.819 5.734 -2.961 1.00 91.69 95 VAL A CA 1
ATOM 757 C C . VAL A 1 95 ? -6.455 7.008 -3.524 1.00 91.69 95 VAL A C 1
ATOM 759 O O . VAL A 1 95 ? -6.975 6.956 -4.641 1.00 91.69 95 VAL A O 1
ATOM 762 N N . MET A 1 96 ? -6.459 8.103 -2.750 1.00 90.38 96 MET A N 1
ATOM 763 C CA . MET A 1 96 ? -7.091 9.399 -3.068 1.00 90.38 96 MET A CA 1
ATOM 764 C C . MET A 1 96 ? -6.168 10.586 -2.799 1.00 90.38 96 MET A C 1
ATOM 766 O O . MET A 1 96 ? -5.419 10.531 -1.791 1.00 90.38 96 MET A O 1
#

Radius of gyration: 12.41 Å; chains: 1; bounding box: 28×31×30 Å

Sequence (96 aa):
MRLFLMNIEISDIDLLTDDKDGRSRCVLYTENQIDLAFSTILEARIFVSRAGKSFPCEVYRPRPNGPLDPQHLHMRADREFCLNETIAVGDVITVM

pLDDT: mean 88.68, std 9.2, range [41.41, 95.25]

Foldseek 3Di:
DDPPKDKFAFQDKDWDQADPVRWTKMKGFGQDDDPDDECDWDFWWKAKPVLRDIDTKIKHHPGDADPPRGDIIMIIDHCVCVCVVRHDHRIMMITD